Protein AF-A0A9D5LF59-F1 (afdb_monomer)

Sequence (146 aa):
MEGGTNLIIFDADSAENNGGYERRKDELKEVISRLGIEAEIFLFPDDEHDGDFETMLESVARKDLHEGFFGCFRDYEYCLGDRYIHPNRKGKLYAYITSMRLSNRQRRSIGSGNWLFENNDFWNLNSPSLEPLKSFLNKNFMQDNQ

Radius of gyration: 18.31 Å; Cα contacts (8 Å, |Δi|>4): 149; chains: 1; bounding box: 43×40×56 Å

Mean predicted aligned error: 4.73 Å

Structure (mmCIF, N/CA/C/O backbone):
data_AF-A0A9D5LF59-F1
#
_entry.id   AF-A0A9D5LF59-F1
#
loop_
_atom_site.group_PDB
_atom_site.id
_atom_site.type_symbol
_atom_site.label_atom_id
_atom_site.label_alt_id
_atom_site.label_comp_id
_atom_site.label_asym_id
_atom_site.label_entity_id
_atom_site.label_seq_id
_atom_site.pdbx_PDB_ins_code
_atom_site.Cartn_x
_atom_site.Cartn_y
_atom_site.Cartn_z
_atom_site.occupancy
_atom_site.B_iso_or_equiv
_atom_site.auth_seq_id
_atom_site.auth_comp_id
_atom_site.auth_asym_id
_atom_site.auth_atom_id
_atom_site.pdbx_PDB_model_num
ATOM 1 N N . MET A 1 1 ? -8.707 -0.566 34.867 1.00 46.00 1 MET A N 1
ATOM 2 C CA . MET A 1 1 ? -8.259 -0.705 33.471 1.00 46.00 1 MET A CA 1
ATOM 3 C C . MET A 1 1 ? -7.731 0.656 33.092 1.00 46.00 1 MET A C 1
ATOM 5 O O . MET A 1 1 ? -8.471 1.619 33.247 1.00 46.00 1 MET A O 1
ATOM 9 N N . GLU A 1 2 ? -6.443 0.760 32.780 1.00 54.88 2 GLU A N 1
ATOM 10 C CA . GLU A 1 2 ? -5.888 2.011 32.258 1.00 54.88 2 GLU A CA 1
ATOM 11 C C . GLU A 1 2 ? -6.606 2.299 30.936 1.00 54.88 2 GLU A C 1
ATOM 13 O O . GLU A 1 2 ? -6.635 1.448 30.048 1.00 54.88 2 GLU A O 1
ATOM 18 N N . GLY A 1 3 ? -7.324 3.422 30.891 1.00 65.44 3 GLY A N 1
ATOM 19 C CA . GLY A 1 3 ? -8.156 3.808 29.760 1.00 65.44 3 GLY A CA 1
ATOM 20 C C . GLY A 1 3 ? -7.281 4.213 28.583 1.00 65.44 3 GLY A C 1
ATOM 21 O O . GLY A 1 3 ? -6.487 5.141 28.700 1.00 65.44 3 GLY A O 1
ATOM 22 N N . GLY A 1 4 ? -7.429 3.510 27.467 1.00 75.69 4 GLY A N 1
ATOM 23 C CA . GLY A 1 4 ? -6.786 3.832 26.202 1.00 75.69 4 GLY A CA 1
ATOM 24 C C . GLY A 1 4 ? -7.562 3.197 25.055 1.00 75.69 4 GLY A C 1
ATOM 25 O O . GLY A 1 4 ? -8.067 2.081 25.187 1.00 75.69 4 GLY A O 1
ATOM 26 N N . THR A 1 5 ? -7.676 3.920 23.946 1.00 84.12 5 THR A N 1
ATOM 27 C CA . THR A 1 5 ? -8.319 3.432 22.723 1.00 84.12 5 THR A CA 1
ATOM 28 C C . THR A 1 5 ? -7.350 2.525 21.972 1.00 84.12 5 THR A C 1
ATOM 30 O O . THR A 1 5 ? -6.220 2.925 21.691 1.00 84.12 5 THR A O 1
ATOM 33 N N . ASN A 1 6 ? -7.766 1.304 21.625 1.00 92.00 6 ASN A N 1
ATOM 34 C CA . ASN A 1 6 ? -6.947 0.435 20.779 1.00 92.00 6 ASN A CA 1
ATOM 35 C C . ASN A 1 6 ? -7.006 0.931 19.329 1.00 92.00 6 ASN A C 1
ATOM 37 O O . ASN A 1 6 ? -8.079 1.243 18.823 1.00 92.00 6 ASN A O 1
ATOM 41 N N . LEU A 1 7 ? -5.874 0.971 18.633 1.00 95.50 7 LEU A N 1
ATOM 42 C CA . LEU A 1 7 ? -5.838 1.303 17.209 1.00 95.50 7 LEU A CA 1
ATOM 43 C C . LEU A 1 7 ? -5.492 0.049 16.418 1.00 95.50 7 LEU A C 1
ATOM 45 O O . LEU A 1 7 ? -4.474 -0.592 16.678 1.00 95.50 7 LEU A O 1
ATOM 49 N N . ILE A 1 8 ? -6.337 -0.295 15.453 1.00 96.56 8 ILE A N 1
ATOM 50 C CA . ILE A 1 8 ? -6.143 -1.437 14.565 1.00 96.56 8 ILE A CA 1
ATOM 51 C C . ILE A 1 8 ? -5.916 -0.897 13.159 1.00 96.56 8 ILE A C 1
ATOM 53 O O . ILE A 1 8 ? -6.806 -0.290 12.576 1.00 96.56 8 ILE A O 1
ATOM 57 N N . ILE A 1 9 ? -4.722 -1.133 12.619 1.00 97.75 9 ILE A N 1
ATOM 58 C CA . ILE A 1 9 ? -4.367 -0.827 11.230 1.00 97.75 9 ILE A CA 1
ATOM 59 C C . ILE A 1 9 ? -4.091 -2.162 10.548 1.00 97.75 9 ILE A C 1
ATOM 61 O O . ILE A 1 9 ? -3.215 -2.904 11.000 1.00 97.75 9 ILE A O 1
ATOM 65 N N . PHE A 1 10 ? -4.864 -2.501 9.520 1.00 97.56 10 PHE A N 1
ATOM 66 C CA . PHE A 1 10 ? -4.855 -3.851 8.957 1.00 97.56 10 PHE A CA 1
ATOM 67 C C . PHE A 1 10 ? -5.115 -3.859 7.450 1.00 97.56 10 PHE A C 1
ATOM 69 O O . PHE A 1 10 ? -5.726 -2.936 6.925 1.00 97.56 10 PHE A O 1
ATOM 76 N N . ASP A 1 11 ? -4.674 -4.900 6.749 1.00 97.44 11 ASP A N 1
ATOM 77 C CA . ASP A 1 11 ? -4.979 -5.055 5.324 1.00 97.44 11 ASP A CA 1
ATOM 78 C C . ASP A 1 11 ? -6.462 -5.398 5.133 1.00 97.44 11 ASP A C 1
ATOM 80 O O . ASP A 1 11 ? -6.988 -6.277 5.828 1.00 97.44 11 ASP A O 1
ATOM 84 N N . ALA A 1 12 ? -7.133 -4.729 4.187 1.00 97.50 12 ALA A N 1
ATOM 85 C CA . ALA A 1 12 ? -8.459 -5.140 3.729 1.00 97.50 12 ALA A CA 1
ATOM 86 C C . ALA A 1 12 ? -8.388 -6.440 2.913 1.00 97.50 12 ALA A C 1
ATOM 88 O O . ALA A 1 12 ? -9.329 -7.232 2.937 1.00 97.50 12 ALA A O 1
ATOM 89 N N . ASP A 1 13 ? -7.264 -6.673 2.227 1.00 95.50 13 ASP A N 1
ATOM 90 C CA . ASP A 1 13 ? -7.112 -7.644 1.145 1.00 95.50 13 ASP A CA 1
ATOM 91 C C . ASP A 1 13 ? -8.136 -7.382 0.020 1.00 95.50 13 ASP A C 1
ATOM 93 O O . ASP A 1 13 ? -8.670 -6.283 -0.131 1.00 95.50 13 ASP A O 1
ATOM 97 N N . SER A 1 14 ? -8.407 -8.393 -0.800 1.00 93.81 14 SER A N 1
ATOM 98 C CA . SER A 1 14 ? -9.444 -8.371 -1.828 1.00 93.81 14 SER A CA 1
ATOM 99 C C . SER A 1 14 ? -10.333 -9.606 -1.720 1.00 93.81 14 SER A C 1
ATOM 101 O O . SER A 1 14 ? -9.980 -10.604 -1.075 1.00 93.81 14 SER A O 1
ATOM 103 N N . ALA A 1 15 ? -11.474 -9.571 -2.410 1.00 92.31 15 ALA A N 1
ATOM 104 C CA . ALA A 1 15 ? -12.391 -10.708 -2.485 1.00 92.31 15 ALA A CA 1
ATOM 105 C C . ALA A 1 15 ? -11.718 -12.009 -2.977 1.00 92.31 15 ALA A C 1
ATOM 107 O O . ALA A 1 15 ? -12.082 -13.097 -2.529 1.00 92.31 15 ALA A O 1
ATOM 108 N N . GLU A 1 16 ? -10.702 -11.914 -3.845 1.00 89.75 16 GLU A N 1
ATOM 109 C CA . GLU A 1 16 ? -9.954 -13.068 -4.373 1.00 89.75 16 GLU A CA 1
ATOM 110 C C . GLU A 1 16 ? -9.225 -13.859 -3.276 1.00 89.75 16 GLU A C 1
ATOM 112 O O . GLU A 1 16 ? -9.057 -15.073 -3.392 1.00 89.75 16 GLU A O 1
ATOM 117 N N . ASN A 1 17 ? -8.860 -13.192 -2.178 1.00 86.88 17 ASN A N 1
ATOM 118 C CA . ASN A 1 17 ? -8.167 -13.785 -1.034 1.00 86.88 17 ASN A CA 1
ATOM 119 C C . ASN A 1 17 ? -9.096 -14.016 0.170 1.00 86.88 17 ASN A C 1
ATOM 121 O O . ASN A 1 17 ? -8.626 -14.148 1.298 1.00 86.88 17 ASN A O 1
ATOM 125 N N . ASN A 1 18 ? -10.414 -14.079 -0.055 1.00 89.00 18 ASN A N 1
ATOM 126 C CA . ASN A 1 18 ? -11.442 -14.122 0.995 1.00 89.00 18 ASN A CA 1
ATOM 127 C C . ASN A 1 18 ? -11.421 -12.914 1.948 1.00 89.00 18 ASN A C 1
ATOM 129 O O . ASN A 1 18 ? -11.913 -13.024 3.070 1.00 89.00 18 ASN A O 1
ATOM 133 N N . GLY A 1 19 ? -10.864 -11.782 1.519 1.00 93.06 19 GLY A N 1
ATOM 134 C CA . GLY A 1 19 ? -10.936 -10.519 2.243 1.00 93.06 19 GLY A CA 1
ATOM 135 C C . GLY A 1 19 ? -11.888 -9.540 1.567 1.00 93.06 19 GLY A C 1
ATOM 136 O O . GLY A 1 19 ? -12.993 -9.916 1.167 1.00 93.06 19 GLY A O 1
ATOM 137 N N . GLY A 1 20 ? -11.436 -8.297 1.452 1.00 96.94 20 GLY A N 1
ATOM 138 C CA . GLY A 1 20 ? -12.194 -7.141 0.994 1.00 96.94 20 GLY A CA 1
ATOM 139 C C . GLY A 1 20 ? -12.580 -6.232 2.159 1.00 96.94 20 GLY A C 1
ATOM 140 O O . GLY A 1 20 ? -12.797 -6.702 3.279 1.00 96.94 20 GLY A O 1
ATOM 141 N N . TYR A 1 21 ? -12.675 -4.932 1.888 1.00 97.62 21 TYR A N 1
ATOM 142 C CA . TYR A 1 21 ? -12.842 -3.879 2.889 1.00 97.62 21 TYR A CA 1
ATOM 143 C C . TYR A 1 21 ? -14.025 -4.144 3.823 1.00 97.62 21 TYR A C 1
ATOM 145 O O . TYR A 1 21 ? -13.839 -4.290 5.032 1.00 97.62 21 TYR A O 1
ATOM 153 N N . GLU A 1 22 ? -15.231 -4.288 3.267 1.00 97.00 22 GLU A N 1
ATOM 154 C CA . GLU A 1 22 ? -16.452 -4.484 4.062 1.00 97.00 22 GLU A CA 1
ATOM 155 C C . GLU A 1 22 ? -16.373 -5.756 4.906 1.00 97.00 22 GLU A C 1
ATOM 157 O O . GLU A 1 22 ? -16.618 -5.743 6.114 1.00 97.00 22 GLU A O 1
ATOM 162 N N . ARG A 1 23 ? -15.934 -6.856 4.286 1.00 97.00 23 ARG A N 1
ATOM 163 C CA . ARG A 1 23 ? -15.813 -8.146 4.962 1.00 97.00 23 ARG A CA 1
ATOM 164 C C . ARG A 1 23 ? -14.824 -8.077 6.121 1.00 97.00 23 ARG A C 1
ATOM 166 O O . ARG A 1 23 ? -15.147 -8.504 7.227 1.00 97.00 23 ARG A O 1
ATOM 173 N N . ARG A 1 24 ? -13.624 -7.545 5.883 1.00 97.69 24 ARG A N 1
ATOM 174 C CA . ARG A 1 24 ? -12.579 -7.456 6.905 1.00 97.69 24 ARG A CA 1
ATOM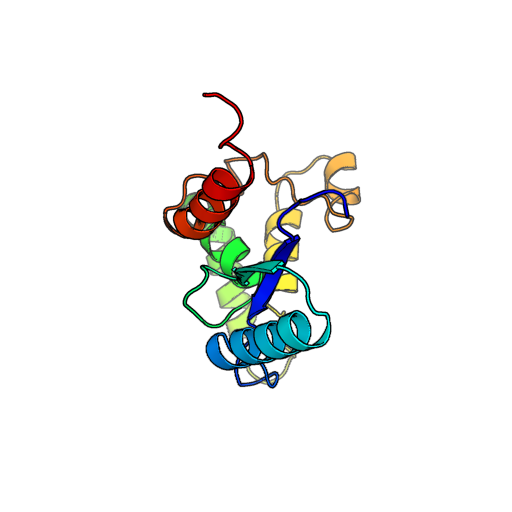 175 C C . ARG A 1 24 ? -12.986 -6.509 8.031 1.00 97.69 24 ARG A C 1
ATOM 177 O O . ARG A 1 24 ? -12.708 -6.791 9.196 1.00 97.69 24 ARG A O 1
ATOM 184 N N . LYS A 1 25 ? -13.679 -5.414 7.707 1.00 97.62 25 LYS A N 1
ATOM 185 C CA . LYS A 1 25 ? -14.213 -4.467 8.690 1.00 97.62 25 LYS A CA 1
ATOM 186 C C . LYS A 1 25 ? -15.223 -5.135 9.619 1.00 97.62 25 LYS A C 1
ATOM 188 O O . LYS A 1 25 ? -15.147 -4.934 10.831 1.00 97.62 25 LYS A O 1
ATOM 193 N N . ASP A 1 26 ? -16.127 -5.945 9.079 1.00 97.25 26 ASP A N 1
ATOM 194 C CA . ASP A 1 26 ? -17.112 -6.681 9.873 1.00 97.25 26 ASP A CA 1
ATOM 195 C C . ASP A 1 26 ? -16.464 -7.783 10.723 1.00 97.25 26 ASP A C 1
ATOM 197 O O . ASP A 1 26 ? -16.723 -7.852 11.926 1.00 97.25 26 ASP A O 1
ATOM 201 N N . GLU A 1 27 ? -15.533 -8.560 10.158 1.00 97.19 27 GLU A N 1
ATOM 202 C CA . GLU A 1 27 ? -14.754 -9.565 10.900 1.00 97.19 27 GLU A CA 1
ATOM 203 C C . GLU A 1 27 ? -14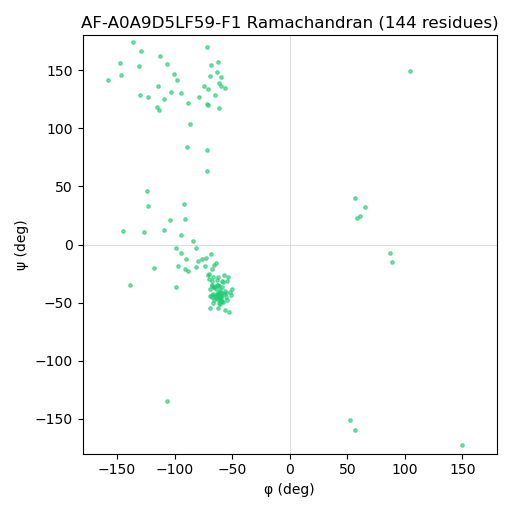.025 -8.942 12.106 1.00 97.19 27 GLU A C 1
ATOM 205 O O . GLU A 1 27 ? -14.072 -9.470 13.221 1.00 97.19 27 GLU A O 1
ATOM 210 N N . LEU A 1 28 ? -13.380 -7.785 11.921 1.00 97.44 28 LEU A N 1
ATOM 211 C CA . LEU A 1 28 ? -12.696 -7.082 13.007 1.00 97.44 28 LEU A CA 1
ATOM 212 C C . LEU A 1 28 ? -13.675 -6.553 14.060 1.00 97.44 28 LEU A C 1
ATOM 214 O O . LEU A 1 28 ? -13.411 -6.709 15.253 1.00 97.44 28 LEU A O 1
ATOM 218 N N . LYS A 1 29 ? -14.818 -5.979 13.658 1.00 97.50 29 LYS A N 1
ATOM 219 C CA . LYS A 1 29 ? -15.861 -5.522 14.597 1.00 97.50 29 LYS A CA 1
ATOM 220 C C . LYS A 1 29 ? -16.389 -6.660 15.468 1.00 97.50 29 LYS A C 1
ATOM 222 O O . LYS A 1 29 ? -16.568 -6.469 16.671 1.00 97.50 29 LYS A O 1
ATOM 227 N N . GLU A 1 30 ? -16.604 -7.843 14.896 1.00 97.94 30 GLU A N 1
ATOM 228 C CA . GLU A 1 30 ? -17.021 -9.025 15.657 1.00 97.94 30 GLU A CA 1
ATOM 229 C C . GLU A 1 30 ? -15.960 -9.446 16.681 1.00 97.94 30 GLU A C 1
ATOM 231 O O . GLU A 1 30 ? -16.284 -9.735 17.836 1.00 97.94 30 GLU A O 1
ATOM 236 N N . VAL A 1 31 ? -14.680 -9.446 16.290 1.00 97.19 31 VAL A N 1
ATOM 237 C CA . VAL A 1 31 ? -13.566 -9.768 17.195 1.00 97.19 31 VAL A CA 1
ATOM 238 C C . VAL A 1 31 ? -13.470 -8.751 18.334 1.00 97.19 31 VAL A C 1
ATOM 240 O O . VAL A 1 31 ? -13.368 -9.156 19.492 1.00 97.19 31 VAL A O 1
ATOM 243 N N . ILE A 1 32 ? -13.547 -7.455 18.025 1.00 96.06 32 ILE A N 1
ATOM 244 C CA . ILE A 1 32 ? -13.535 -6.356 19.004 1.00 96.06 32 ILE A CA 1
ATOM 245 C C . ILE A 1 32 ? -14.685 -6.523 20.002 1.00 96.06 32 ILE A C 1
ATOM 247 O O . ILE A 1 32 ? -14.460 -6.517 21.213 1.00 96.06 32 ILE A O 1
ATOM 251 N N . SER A 1 33 ? -15.902 -6.757 19.499 1.00 96.06 33 SER A N 1
ATOM 252 C CA . SER A 1 33 ? -17.093 -6.971 20.324 1.00 96.06 33 SER A CA 1
ATOM 253 C C . SER A 1 33 ? -16.939 -8.184 21.244 1.00 96.06 33 SER A C 1
ATOM 255 O O . SER A 1 33 ? -17.201 -8.090 22.443 1.00 96.06 33 SER A O 1
ATOM 257 N N . ARG A 1 34 ? -16.438 -9.308 20.718 1.00 97.56 34 ARG A N 1
ATOM 258 C CA . ARG A 1 34 ? -16.201 -10.534 21.493 1.00 97.56 34 ARG A CA 1
ATOM 259 C C . ARG A 1 34 ? -15.152 -10.351 22.590 1.00 97.56 34 ARG A C 1
ATOM 261 O O . ARG A 1 34 ? -15.263 -10.981 23.638 1.00 97.56 34 ARG A O 1
ATOM 268 N N . LEU A 1 35 ? -14.127 -9.537 22.343 1.00 94.62 35 LEU A N 1
ATOM 269 C CA . LEU A 1 35 ? -13.080 -9.237 23.322 1.00 94.62 35 LEU A CA 1
ATOM 270 C C . LEU A 1 35 ? -13.508 -8.180 24.350 1.00 94.62 35 LEU A C 1
ATOM 272 O O . LEU A 1 35 ? -12.841 -8.043 25.372 1.00 94.62 35 LEU A O 1
ATOM 276 N N . GLY A 1 36 ? -14.607 -7.457 24.106 1.00 93.31 36 GLY A N 1
ATOM 277 C CA . GLY A 1 36 ? -15.089 -6.399 24.994 1.00 93.31 36 GLY A CA 1
ATOM 278 C C . GLY A 1 36 ? -14.124 -5.216 25.089 1.00 93.31 36 GLY A C 1
ATOM 279 O O . GLY A 1 36 ? -14.005 -4.617 26.156 1.00 93.31 36 GLY A O 1
ATOM 280 N N . ILE A 1 37 ? -13.406 -4.918 24.001 1.00 91.44 37 ILE A N 1
ATOM 281 C CA . ILE A 1 37 ? -12.456 -3.801 23.920 1.00 91.44 37 ILE A CA 1
ATOM 282 C C . ILE A 1 37 ? -13.028 -2.666 23.070 1.00 91.44 37 ILE A C 1
ATOM 284 O O . ILE A 1 37 ? -13.844 -2.895 22.180 1.00 91.44 37 ILE A O 1
ATOM 288 N N . GLU A 1 38 ? -12.562 -1.445 23.310 1.00 91.62 38 GLU A N 1
ATOM 289 C CA . GLU A 1 38 ? -12.812 -0.303 22.429 1.00 91.62 38 GLU A CA 1
ATOM 290 C C . GLU A 1 38 ? -11.648 -0.156 21.449 1.00 91.62 38 GLU A C 1
ATOM 292 O O . GLU A 1 38 ? -10.482 -0.178 21.862 1.00 91.62 38 GLU A O 1
ATOM 297 N N . ALA A 1 39 ? -11.954 -0.026 20.157 1.00 94.44 39 ALA A N 1
ATOM 298 C CA . ALA A 1 39 ? -10.942 0.141 19.125 1.00 94.44 39 ALA A CA 1
ATOM 299 C C . ALA A 1 39 ? -11.416 1.024 17.963 1.00 94.44 39 ALA A C 1
ATOM 301 O O . ALA A 1 39 ? -12.577 0.952 17.558 1.00 94.44 39 ALA A O 1
ATOM 302 N N . GLU A 1 40 ? -10.494 1.795 17.387 1.00 95.81 40 GLU A N 1
ATOM 303 C CA . GLU A 1 40 ? -10.653 2.402 16.064 1.00 95.81 40 GLU A CA 1
ATOM 304 C C . GLU A 1 40 ? -9.936 1.552 15.011 1.00 95.81 40 GLU A C 1
ATOM 306 O O . GLU A 1 40 ? -8.851 1.022 15.263 1.00 95.81 40 GLU A O 1
ATOM 311 N N . ILE A 1 41 ? -10.544 1.419 13.832 1.00 97.38 41 ILE A N 1
ATOM 312 C CA . ILE A 1 41 ? -10.033 0.600 12.729 1.00 97.38 41 ILE A CA 1
ATOM 313 C C . ILE A 1 41 ? -9.669 1.521 11.568 1.00 97.38 41 ILE A C 1
ATOM 315 O O . ILE A 1 41 ? -10.456 2.398 11.224 1.00 97.38 41 ILE A O 1
ATOM 319 N N . PHE A 1 42 ? -8.515 1.269 10.962 1.00 98.44 42 PHE A N 1
ATOM 320 C CA . PHE A 1 42 ? -8.143 1.737 9.636 1.00 98.44 42 PHE A CA 1
ATOM 321 C C . PHE A 1 42 ? -7.798 0.522 8.781 1.00 98.44 42 PHE A C 1
ATOM 323 O O . PHE A 1 42 ? -6.951 -0.290 9.173 1.00 98.44 42 PHE A O 1
ATOM 330 N N . LEU A 1 43 ? -8.420 0.399 7.614 1.00 98.50 43 LEU A N 1
ATOM 331 C CA . LEU A 1 43 ? -8.054 -0.635 6.653 1.00 98.50 43 LEU A CA 1
ATOM 332 C C . LEU A 1 43 ? -7.228 -0.067 5.504 1.00 98.50 43 LEU A C 1
ATOM 334 O O . LEU A 1 43 ? -7.596 0.931 4.896 1.00 98.50 43 LEU A O 1
ATOM 338 N N . PHE A 1 44 ? -6.110 -0.711 5.176 1.00 98.38 44 PHE A N 1
ATOM 339 C CA . PHE A 1 44 ? -5.394 -0.379 3.950 1.00 98.38 44 PHE A CA 1
ATOM 340 C C . PHE A 1 44 ? -6.261 -0.670 2.716 1.00 98.38 44 PHE A C 1
ATOM 342 O O . PHE A 1 44 ? -7.036 -1.625 2.743 1.00 98.38 44 PHE A O 1
ATOM 349 N N . PRO A 1 45 ? -6.098 0.111 1.633 1.00 97.88 45 PRO A N 1
ATOM 350 C CA . PRO A 1 45 ? -5.061 1.127 1.446 1.00 97.88 45 PRO A CA 1
ATOM 351 C C . PRO A 1 45 ? -5.431 2.523 1.972 1.00 97.88 45 PRO A C 1
ATOM 353 O O . PRO A 1 45 ? -4.530 3.308 2.262 1.00 97.88 45 PRO A O 1
ATOM 356 N N . ASP A 1 46 ? -6.719 2.833 2.100 1.00 97.69 46 ASP A N 1
ATOM 357 C CA . ASP A 1 46 ? -7.233 4.196 2.290 1.00 97.69 46 ASP A CA 1
ATOM 358 C C . ASP A 1 46 ? -8.475 4.289 3.197 1.00 97.69 46 ASP A C 1
ATOM 360 O O . ASP A 1 46 ? -9.087 5.349 3.291 1.00 97.69 46 ASP A O 1
ATOM 364 N N . ASP A 1 47 ? -8.812 3.205 3.893 1.00 97.94 47 ASP A N 1
ATOM 365 C CA . ASP A 1 47 ? -10.003 3.025 4.730 1.00 97.94 47 ASP A CA 1
ATOM 366 C C . ASP A 1 47 ? -11.345 3.139 3.994 1.00 97.94 47 ASP A C 1
ATOM 368 O O . ASP A 1 47 ? -12.379 3.399 4.614 1.00 97.94 47 ASP A O 1
ATOM 372 N N . GLU A 1 48 ? -11.354 2.885 2.687 1.00 97.00 48 GLU A N 1
ATOM 373 C CA . GLU A 1 48 ? -12.576 2.870 1.877 1.00 97.00 48 GLU A CA 1
ATOM 374 C C . GLU A 1 48 ? -12.603 1.718 0.863 1.00 97.00 48 GLU A C 1
ATOM 376 O O . GLU A 1 48 ? -13.662 1.142 0.608 1.00 97.00 48 GLU A O 1
ATOM 381 N N . HIS A 1 49 ? -11.450 1.347 0.305 1.00 97.31 49 HIS A N 1
ATOM 382 C CA . HIS A 1 49 ? -11.359 0.377 -0.782 1.00 97.31 49 HIS A CA 1
ATOM 383 C C . HIS A 1 49 ? -10.673 -0.931 -0.376 1.00 97.31 49 HIS A C 1
ATOM 385 O O . HIS A 1 49 ? -9.942 -1.015 0.610 1.00 97.31 49 HIS A O 1
ATOM 391 N N . ASP A 1 50 ? -10.883 -1.966 -1.194 1.00 97.62 50 ASP A N 1
ATOM 392 C CA . ASP A 1 50 ? -10.085 -3.191 -1.154 1.00 97.62 50 ASP A CA 1
ATOM 393 C C . ASP A 1 50 ? -8.603 -2.881 -1.415 1.00 97.62 50 ASP A C 1
ATOM 395 O O . ASP A 1 50 ? -8.248 -2.046 -2.256 1.00 97.62 50 ASP A O 1
ATOM 399 N N . GLY A 1 51 ? -7.726 -3.620 -0.744 1.00 96.50 51 GLY A N 1
ATOM 400 C CA . GLY A 1 51 ? -6.289 -3.526 -0.928 1.00 96.50 51 GLY A CA 1
ATOM 401 C C . GLY A 1 51 ? -5.497 -3.838 0.332 1.00 96.50 51 GLY A C 1
ATOM 402 O O . GLY A 1 51 ? -5.997 -4.306 1.351 1.00 96.50 51 GLY A O 1
ATOM 403 N N . ASP A 1 52 ? -4.203 -3.612 0.215 1.00 96.69 52 ASP A N 1
ATOM 404 C CA . ASP A 1 52 ? -3.201 -3.948 1.215 1.00 96.69 52 ASP A CA 1
ATOM 405 C C . ASP A 1 52 ? -2.218 -2.786 1.381 1.00 96.69 52 ASP A C 1
ATOM 407 O O . ASP A 1 52 ? -2.253 -1.783 0.650 1.00 96.69 52 ASP A O 1
ATOM 411 N N . PHE A 1 53 ? -1.319 -2.918 2.349 1.00 95.81 53 PHE A N 1
ATOM 412 C CA . PHE A 1 53 ? -0.232 -1.976 2.549 1.00 95.81 53 PHE A CA 1
ATOM 413 C C . PHE A 1 53 ? 0.557 -1.723 1.256 1.00 95.81 53 PHE A C 1
ATOM 415 O O . PHE A 1 53 ? 0.863 -0.573 0.935 1.00 95.81 53 PHE A O 1
ATOM 422 N N . GLU A 1 54 ? 0.865 -2.763 0.476 1.00 96.19 54 GLU A N 1
ATOM 423 C CA . GLU A 1 54 ? 1.563 -2.616 -0.799 1.00 96.19 54 GLU A CA 1
ATOM 424 C C . GLU A 1 54 ? 0.768 -1.800 -1.835 1.00 96.19 54 GLU A C 1
ATOM 426 O O . GLU A 1 54 ? 1.375 -1.103 -2.648 1.00 96.19 54 GLU A O 1
ATOM 431 N N . THR A 1 55 ? -0.565 -1.838 -1.814 1.00 97.06 55 THR A N 1
ATOM 432 C CA . THR A 1 55 ? -1.445 -1.042 -2.686 1.00 97.06 55 THR A CA 1
ATOM 433 C C . THR A 1 55 ? -1.303 0.444 -2.372 1.00 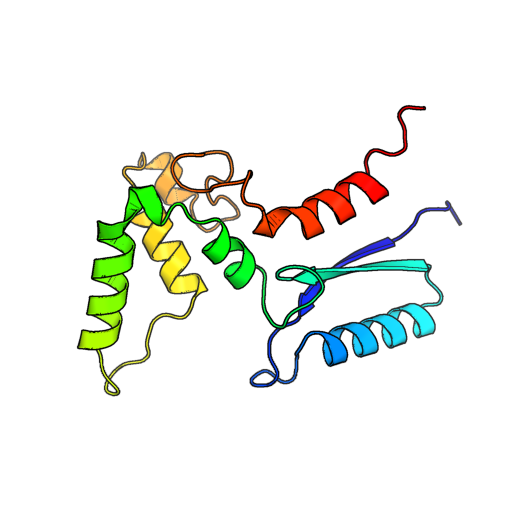97.06 55 THR A C 1
ATOM 435 O O . THR A 1 55 ? -1.058 1.243 -3.279 1.00 97.06 55 THR A O 1
ATOM 438 N N . MET A 1 56 ? -1.349 0.809 -1.086 1.00 97.56 56 MET A N 1
ATOM 439 C CA . MET A 1 56 ? -1.059 2.175 -0.634 1.00 97.56 56 MET A CA 1
ATOM 440 C C . MET A 1 56 ? 0.391 2.565 -0.956 1.00 97.56 56 MET A C 1
ATOM 442 O O . MET A 1 56 ? 0.669 3.658 -1.446 1.00 97.56 56 MET A O 1
ATOM 446 N N . LEU A 1 57 ? 1.345 1.665 -0.718 1.00 96.44 57 LEU A N 1
ATOM 447 C CA . LEU A 1 57 ? 2.756 1.950 -0.943 1.00 96.44 57 LEU A CA 1
ATOM 448 C C . LEU A 1 57 ? 3.060 2.200 -2.431 1.00 96.44 57 LEU A C 1
ATOM 450 O O . LEU A 1 57 ? 3.834 3.092 -2.781 1.00 96.44 57 LEU A O 1
ATOM 454 N N . GLU A 1 58 ? 2.421 1.456 -3.333 1.00 97.12 58 GLU A N 1
ATOM 455 C CA . GLU A 1 58 ? 2.526 1.681 -4.773 1.00 97.12 58 GLU A CA 1
ATOM 456 C C . GLU A 1 58 ? 1.885 3.006 -5.217 1.00 97.12 58 GLU A C 1
ATOM 458 O O . GLU A 1 58 ? 2.374 3.617 -6.176 1.00 97.12 58 GLU A O 1
ATOM 463 N N . SER A 1 59 ? 0.830 3.479 -4.543 1.00 96.81 59 SER A N 1
ATOM 464 C CA . SER A 1 59 ? 0.183 4.759 -4.869 1.00 96.81 59 SER A CA 1
ATOM 465 C C . SER A 1 59 ? 1.060 5.965 -4.525 1.00 96.81 59 SER A C 1
ATOM 467 O O . SER A 1 59 ? 0.940 7.013 -5.158 1.00 96.81 59 SER A O 1
ATOM 469 N N . VAL A 1 60 ? 1.972 5.810 -3.563 1.00 97.38 60 VAL A N 1
ATOM 470 C CA . VAL A 1 60 ? 2.908 6.861 -3.141 1.00 97.38 60 VAL A CA 1
ATOM 471 C C . VAL A 1 60 ? 4.287 6.722 -3.772 1.00 97.38 60 VAL A C 1
ATOM 473 O O . VAL A 1 60 ? 5.142 7.576 -3.559 1.00 97.38 60 VAL A O 1
ATOM 476 N N . ALA A 1 61 ? 4.550 5.680 -4.560 1.00 97.62 61 ALA A N 1
ATOM 477 C CA . ALA A 1 61 ? 5.802 5.586 -5.298 1.00 97.62 61 ALA A CA 1
ATOM 478 C C . ALA A 1 61 ? 5.939 6.758 -6.290 1.00 97.62 61 ALA A C 1
ATOM 480 O O . ALA A 1 61 ? 4.982 7.113 -6.979 1.00 97.62 61 ALA A O 1
ATOM 481 N N . ARG A 1 62 ? 7.143 7.334 -6.407 1.00 97.62 62 ARG A N 1
ATOM 482 C CA . ARG A 1 62 ? 7.468 8.425 -7.350 1.00 97.62 62 ARG A CA 1
ATOM 483 C C . ARG A 1 62 ? 7.538 7.950 -8.803 1.00 97.62 62 ARG A C 1
ATOM 485 O O . ARG A 1 62 ? 8.588 7.979 -9.444 1.00 97.62 62 ARG A O 1
ATOM 492 N N . LYS A 1 63 ? 6.407 7.469 -9.327 1.00 96.94 63 LYS A N 1
ATOM 493 C CA . LYS A 1 63 ? 6.255 7.024 -10.722 1.00 96.94 63 LYS A CA 1
ATOM 494 C C . LYS A 1 63 ? 6.575 8.150 -11.708 1.00 96.94 63 LYS A C 1
ATOM 496 O O . LYS A 1 63 ? 7.127 7.866 -12.761 1.00 96.94 63 LYS A O 1
ATOM 501 N N . ASP A 1 64 ? 6.306 9.396 -11.318 1.00 96.25 64 ASP A N 1
ATOM 502 C CA . ASP A 1 64 ? 6.629 10.626 -12.047 1.00 96.25 64 ASP A CA 1
ATOM 503 C C . ASP A 1 64 ? 8.138 10.838 -12.252 1.00 96.25 64 ASP A C 1
ATOM 505 O O . ASP A 1 64 ? 8.552 11.341 -13.291 1.00 96.25 64 ASP A O 1
ATOM 509 N N . LEU A 1 65 ? 8.980 10.433 -11.293 1.00 97.56 65 LEU A N 1
ATOM 510 C CA . LEU A 1 65 ? 10.441 10.520 -11.434 1.00 97.56 65 LEU A CA 1
ATOM 511 C C . LEU A 1 65 ? 11.062 9.261 -12.040 1.00 97.56 65 LEU A C 1
ATOM 513 O O . LEU A 1 65 ? 12.182 9.296 -12.550 1.00 97.56 65 LEU A O 1
ATOM 517 N N . HIS A 1 66 ? 10.354 8.136 -11.962 1.00 97.38 66 HIS A N 1
ATOM 518 C CA . HIS A 1 66 ? 10.893 6.814 -12.269 1.00 97.38 66 HIS A CA 1
ATOM 519 C C . HIS A 1 66 ? 10.116 6.087 -13.361 1.00 97.38 66 HIS A C 1
ATOM 521 O O . HIS A 1 66 ? 10.046 4.855 -13.362 1.00 97.38 66 HIS A O 1
ATOM 527 N N . GLU A 1 67 ? 9.572 6.835 -14.320 1.00 97.00 67 GLU A N 1
ATOM 528 C CA . GLU A 1 67 ? 8.837 6.295 -15.467 1.00 97.00 67 GLU A CA 1
ATOM 529 C C . GLU A 1 67 ? 9.622 5.191 -16.184 1.00 97.00 67 GLU A C 1
ATOM 531 O O . GLU A 1 67 ? 9.050 4.170 -16.556 1.00 97.00 67 GLU A O 1
ATOM 536 N N . GLY A 1 68 ? 10.947 5.340 -16.299 1.00 96.88 68 GLY A N 1
ATOM 537 C CA . GLY A 1 68 ? 11.818 4.325 -16.892 1.00 96.88 68 GLY A CA 1
ATOM 538 C C . GLY A 1 68 ? 11.798 2.986 -16.148 1.00 96.88 68 GLY A C 1
ATOM 539 O O . GLY A 1 68 ? 11.778 1.940 -16.786 1.00 96.88 68 GLY A O 1
ATOM 540 N N . PHE A 1 69 ? 11.751 2.986 -14.811 1.00 97.69 69 PHE A N 1
ATOM 541 C CA . PHE A 1 69 ? 11.619 1.741 -14.051 1.00 97.69 69 PHE A CA 1
ATOM 542 C C . PHE A 1 69 ? 10.231 1.127 -14.255 1.00 97.69 69 PHE A C 1
ATOM 544 O O . PHE A 1 69 ? 10.123 -0.031 -14.650 1.00 97.69 69 PHE A O 1
ATOM 551 N N . PHE A 1 70 ? 9.168 1.898 -14.003 1.00 97.56 70 PHE A N 1
ATOM 552 C CA . PHE A 1 70 ? 7.801 1.370 -14.032 1.00 97.56 70 PHE A CA 1
ATOM 553 C C . PHE A 1 70 ? 7.362 0.958 -15.439 1.00 97.56 70 PHE A C 1
ATOM 555 O O . PHE A 1 70 ? 6.662 -0.042 -15.589 1.00 97.56 70 PHE A O 1
ATOM 562 N N . GLY A 1 71 ? 7.802 1.693 -16.462 1.00 97.69 71 GLY A N 1
ATOM 563 C CA . GLY A 1 71 ? 7.610 1.345 -17.864 1.00 97.69 71 GLY A CA 1
ATOM 564 C C . GLY A 1 71 ? 8.294 0.027 -18.212 1.00 97.69 71 GLY A C 1
ATOM 565 O O . GLY A 1 71 ? 7.618 -0.906 -18.632 1.00 97.69 71 GLY A O 1
ATOM 566 N N . CYS A 1 72 ? 9.597 -0.093 -17.938 1.00 97.38 72 CYS A N 1
ATOM 567 C CA . CYS A 1 72 ? 10.339 -1.328 -18.200 1.00 97.38 72 CYS A CA 1
ATOM 568 C C . CYS A 1 72 ? 9.808 -2.527 -17.404 1.00 97.38 72 CYS A C 1
ATOM 570 O O . CYS A 1 72 ? 9.819 -3.640 -17.916 1.00 97.38 72 CYS A O 1
ATOM 572 N N . PHE A 1 73 ? 9.342 -2.330 -16.166 1.00 97.25 73 PHE A N 1
ATOM 573 C CA . PHE A 1 73 ? 8.778 -3.415 -15.361 1.00 97.25 73 PHE A CA 1
ATOM 574 C C . PHE A 1 73 ? 7.454 -3.924 -15.942 1.00 97.25 73 PHE A C 1
ATOM 576 O O . PHE A 1 73 ? 7.264 -5.130 -16.057 1.00 97.25 73 PHE A O 1
ATOM 583 N N . ARG A 1 74 ? 6.571 -3.014 -16.372 1.00 96.25 74 ARG A N 1
ATOM 584 C CA . ARG A 1 74 ? 5.329 -3.376 -17.071 1.00 96.25 74 ARG A CA 1
ATOM 585 C C . ARG A 1 74 ? 5.627 -4.098 -18.386 1.00 96.25 74 ARG A C 1
ATOM 587 O O . ARG A 1 74 ? 4.969 -5.080 -18.712 1.00 96.25 74 ARG A O 1
ATOM 594 N N . ASP A 1 75 ? 6.618 -3.628 -19.139 1.00 97.56 75 ASP A N 1
ATOM 595 C CA . ASP A 1 75 ? 7.014 -4.270 -20.393 1.00 97.56 75 ASP A CA 1
ATOM 596 C C . ASP A 1 75 ? 7.640 -5.654 -20.130 1.00 97.56 75 ASP A C 1
ATOM 598 O O . ASP A 1 75 ? 7.403 -6.590 -20.890 1.00 97.56 75 ASP A O 1
ATOM 602 N N . TYR A 1 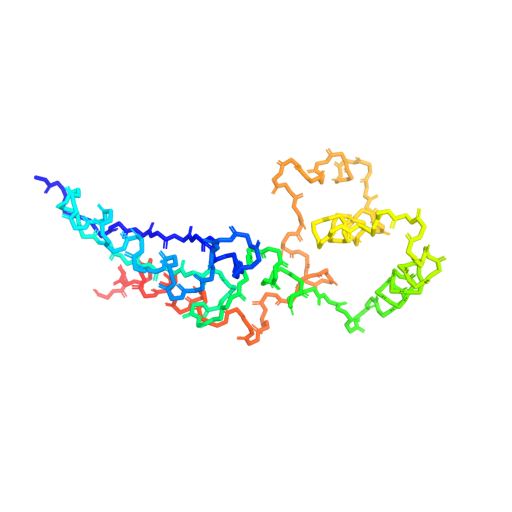76 ? 8.381 -5.817 -19.027 1.00 95.75 76 TYR A N 1
ATOM 603 C CA . TYR A 1 76 ? 8.866 -7.112 -18.542 1.00 95.75 76 TYR A CA 1
ATOM 604 C C . TYR A 1 76 ? 7.715 -8.071 -18.218 1.00 95.75 76 TYR A C 1
ATOM 606 O O . TYR A 1 76 ? 7.714 -9.179 -18.749 1.00 95.75 76 TYR A O 1
ATOM 614 N N . GLU A 1 77 ? 6.721 -7.647 -17.428 1.00 95.56 77 GLU A N 1
ATOM 615 C CA . GLU A 1 77 ? 5.503 -8.429 -17.158 1.00 95.56 77 GLU A CA 1
ATOM 616 C C . GLU A 1 77 ? 4.817 -8.822 -18.475 1.00 95.56 77 GLU A C 1
ATOM 618 O O . GLU A 1 77 ? 4.565 -9.999 -18.725 1.00 95.56 77 GLU A O 1
ATOM 623 N N . TYR A 1 78 ? 4.634 -7.875 -19.398 1.00 96.06 78 TYR A N 1
ATOM 624 C CA . TYR A 1 78 ? 4.079 -8.162 -20.722 1.00 96.06 78 TYR A CA 1
ATOM 625 C C . TYR A 1 78 ? 4.890 -9.217 -21.497 1.00 96.06 78 TYR A C 1
ATOM 627 O O . TYR A 1 78 ? 4.316 -10.127 -22.095 1.00 96.06 78 TYR A O 1
ATOM 635 N N . CYS A 1 79 ? 6.224 -9.140 -21.461 1.00 96.62 79 CYS A N 1
ATOM 636 C CA . CYS A 1 79 ? 7.107 -10.094 -22.137 1.00 96.62 79 CYS A CA 1
ATOM 637 C C . CYS A 1 79 ? 7.047 -11.507 -21.542 1.00 96.62 79 CYS A C 1
ATOM 639 O O . CYS A 1 79 ? 7.303 -12.474 -22.263 1.00 96.62 79 CYS A O 1
ATOM 641 N N . LEU A 1 80 ? 6.727 -11.650 -20.252 1.00 95.81 80 LEU A N 1
ATOM 642 C CA . LEU A 1 80 ? 6.547 -12.963 -19.632 1.00 95.81 80 LEU A CA 1
ATOM 643 C C . LEU A 1 80 ? 5.330 -13.701 -20.215 1.00 95.81 80 LEU A C 1
ATOM 645 O O . LEU A 1 80 ? 5.380 -14.923 -20.398 1.00 95.81 80 LEU A O 1
ATOM 649 N N . GLY A 1 81 ? 4.254 -12.971 -20.530 1.00 94.44 81 GLY A N 1
ATOM 650 C CA . GLY A 1 81 ? 2.974 -13.557 -20.932 1.00 94.44 81 GLY A CA 1
ATOM 651 C C . GLY A 1 81 ? 2.477 -14.599 -19.920 1.00 94.44 81 GLY A C 1
ATOM 652 O O . GLY A 1 81 ? 2.826 -14.556 -18.744 1.00 94.44 81 GLY A O 1
ATOM 653 N N . ASP A 1 82 ? 1.715 -15.591 -20.374 1.00 94.88 82 ASP A N 1
ATOM 654 C CA . ASP A 1 82 ? 1.124 -16.604 -19.477 1.00 94.88 82 ASP A CA 1
ATOM 655 C C . ASP A 1 82 ? 2.073 -17.768 -19.141 1.00 94.88 82 ASP A C 1
ATOM 657 O O . ASP A 1 82 ? 1.692 -18.738 -18.486 1.00 94.88 82 ASP A O 1
ATOM 661 N N . ARG A 1 83 ? 3.324 -17.719 -19.621 1.00 95.38 83 ARG A N 1
ATOM 662 C CA . ARG A 1 83 ? 4.297 -18.811 -19.436 1.00 95.38 83 ARG A CA 1
ATOM 663 C C . ARG A 1 83 ? 4.980 -18.790 -18.077 1.00 95.38 83 ARG A C 1
ATOM 665 O O . ARG A 1 83 ? 5.561 -19.801 -17.683 1.00 95.38 83 ARG A O 1
ATOM 672 N N . TYR A 1 84 ? 4.958 -17.651 -17.394 1.00 95.50 84 TYR A N 1
ATOM 673 C CA . TYR A 1 84 ? 5.662 -17.455 -16.137 1.00 95.50 84 TYR A CA 1
ATOM 674 C C . TYR A 1 84 ? 4.736 -16.848 -15.095 1.00 95.50 84 TYR A C 1
ATOM 676 O O . TYR A 1 84 ? 3.783 -16.139 -15.408 1.00 95.50 84 TYR A O 1
ATOM 684 N N . ILE A 1 85 ? 5.053 -17.119 -13.834 1.00 92.31 85 ILE A N 1
ATOM 685 C CA . ILE A 1 85 ? 4.416 -16.438 -12.714 1.00 92.31 85 ILE A CA 1
ATOM 686 C C . ILE A 1 85 ? 4.951 -15.008 -12.697 1.00 92.31 85 ILE A C 1
ATOM 688 O O . ILE A 1 85 ? 6.160 -14.792 -12.590 1.00 92.31 85 ILE A O 1
ATOM 692 N N . HIS A 1 86 ? 4.045 -14.044 -12.812 1.00 93.38 86 HIS A N 1
ATOM 693 C CA . HIS A 1 86 ? 4.383 -12.629 -12.737 1.00 93.38 86 HIS A CA 1
ATOM 694 C C . HIS A 1 86 ? 4.791 -12.267 -11.306 1.00 93.38 86 HIS A C 1
ATOM 696 O O . HIS A 1 86 ? 4.236 -12.825 -10.351 1.00 93.38 86 HIS A O 1
ATOM 702 N N . PRO A 1 87 ? 5.747 -11.342 -11.115 1.00 92.75 87 PRO A N 1
ATOM 703 C CA . PRO A 1 87 ? 6.015 -10.802 -9.793 1.00 92.75 87 PRO A CA 1
ATOM 704 C C . PRO A 1 87 ? 4.739 -10.208 -9.192 1.00 92.75 87 PRO A C 1
ATOM 706 O O . PRO A 1 87 ? 4.030 -9.447 -9.841 1.00 92.75 87 PRO A O 1
ATOM 709 N N . ASN A 1 88 ? 4.462 -10.513 -7.927 1.00 93.06 88 ASN A N 1
ATOM 710 C CA . ASN A 1 88 ? 3.395 -9.820 -7.213 1.00 93.06 88 ASN A CA 1
ATOM 711 C C . ASN A 1 88 ? 3.804 -8.367 -6.892 1.00 93.06 88 ASN A C 1
ATOM 713 O O . ASN A 1 88 ? 4.972 -7.980 -7.019 1.00 93.06 88 ASN A O 1
ATOM 717 N N . ARG A 1 89 ? 2.846 -7.560 -6.418 1.00 94.62 89 ARG A N 1
ATOM 718 C CA . ARG A 1 89 ? 3.064 -6.142 -6.076 1.00 94.62 89 ARG A CA 1
ATOM 719 C C . ARG A 1 89 ? 4.250 -5.933 -5.131 1.00 94.62 89 ARG A C 1
ATOM 721 O O . ARG A 1 89 ? 5.073 -5.046 -5.352 1.00 94.62 89 ARG A O 1
ATOM 728 N N . LYS A 1 90 ? 4.403 -6.807 -4.134 1.00 93.31 90 LYS A N 1
ATOM 729 C CA . LYS A 1 90 ? 5.548 -6.807 -3.215 1.00 93.31 90 LYS A CA 1
ATOM 730 C C . LYS A 1 90 ? 6.880 -7.002 -3.939 1.00 93.31 90 LYS A C 1
ATOM 732 O O . LYS A 1 90 ? 7.831 -6.265 -3.684 1.00 93.31 90 LYS A O 1
ATOM 737 N N . GLY A 1 91 ? 6.949 -7.955 -4.868 1.00 94.56 91 GLY A N 1
ATOM 738 C CA . GLY A 1 91 ? 8.117 -8.182 -5.719 1.00 94.56 91 GLY A CA 1
ATOM 739 C C . GLY A 1 91 ? 8.450 -6.969 -6.590 1.00 94.56 91 GLY A C 1
ATOM 740 O O . GLY A 1 91 ? 9.612 -6.569 -6.659 1.00 94.56 91 GLY A O 1
ATOM 741 N N . LYS A 1 92 ? 7.436 -6.329 -7.179 1.00 96.38 92 LYS A N 1
ATOM 742 C CA . LYS A 1 92 ? 7.591 -5.091 -7.957 1.00 96.38 92 LYS A CA 1
ATOM 743 C C . LYS A 1 92 ? 8.142 -3.936 -7.120 1.00 96.38 92 LYS A C 1
ATOM 745 O O . LYS A 1 92 ? 9.106 -3.296 -7.532 1.00 96.38 92 LYS A O 1
ATOM 750 N N . LEU A 1 93 ? 7.586 -3.689 -5.933 1.00 95.81 93 LEU A N 1
ATOM 751 C CA . LEU A 1 93 ? 8.059 -2.637 -5.023 1.00 95.81 93 LEU A CA 1
ATOM 752 C C . LEU A 1 93 ? 9.471 -2.923 -4.494 1.00 95.81 93 LEU A C 1
ATOM 754 O O . LEU A 1 93 ? 10.292 -2.012 -4.375 1.00 95.81 93 LEU A O 1
ATOM 758 N N . TYR A 1 94 ? 9.793 -4.190 -4.229 1.00 95.06 94 TYR A N 1
ATOM 759 C CA . TYR A 1 94 ? 11.150 -4.586 -3.864 1.00 95.06 94 TYR A CA 1
ATOM 760 C C . TYR A 1 94 ? 12.138 -4.338 -5.012 1.00 95.06 94 TYR A C 1
ATOM 762 O O . TYR A 1 94 ? 13.198 -3.745 -4.800 1.00 95.06 94 TYR A O 1
ATOM 770 N N . ALA A 1 95 ? 11.784 -4.729 -6.241 1.00 95.81 95 ALA A N 1
ATOM 771 C CA . ALA A 1 95 ? 12.583 -4.459 -7.434 1.00 95.81 95 ALA A CA 1
ATOM 772 C C . ALA A 1 95 ? 12.765 -2.951 -7.666 1.00 95.81 95 ALA A C 1
ATOM 774 O O . ALA A 1 95 ? 13.873 -2.513 -7.966 1.00 95.81 95 ALA A O 1
ATOM 775 N N . TYR A 1 96 ? 11.716 -2.154 -7.452 1.00 96.62 96 TYR A N 1
ATOM 776 C CA . TYR A 1 96 ? 11.749 -0.693 -7.551 1.00 96.62 96 TYR A CA 1
ATOM 777 C C . TYR A 1 96 ? 12.816 -0.095 -6.636 1.00 96.62 96 TYR A C 1
ATOM 779 O O . TYR A 1 96 ? 13.744 0.563 -7.106 1.00 96.62 96 TYR A O 1
ATOM 787 N N . ILE A 1 97 ? 12.752 -0.393 -5.339 1.00 95.69 97 ILE A N 1
ATOM 788 C CA . ILE A 1 97 ? 13.680 0.187 -4.363 1.00 95.69 97 ILE A CA 1
ATOM 789 C C . ILE A 1 97 ? 15.100 -0.343 -4.531 1.00 95.69 97 ILE A C 1
ATOM 791 O O . ILE A 1 97 ? 16.064 0.415 -4.421 1.00 95.69 97 ILE A O 1
ATO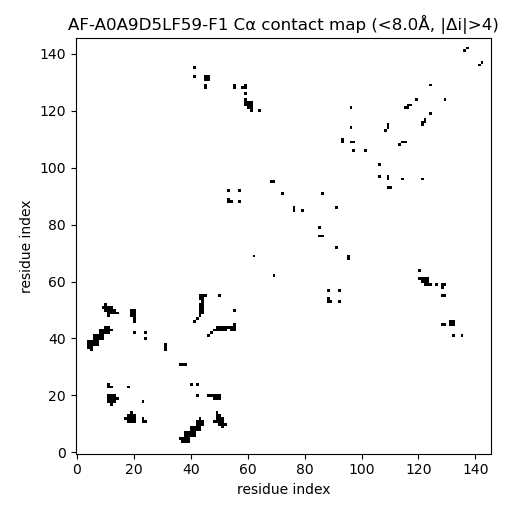M 795 N N . THR A 1 98 ? 15.263 -1.627 -4.846 1.00 94.00 98 THR A N 1
ATOM 796 C CA . THR A 1 98 ? 16.600 -2.211 -5.038 1.00 94.00 98 THR A CA 1
ATOM 797 C C . THR A 1 98 ? 17.275 -1.794 -6.347 1.00 94.00 98 THR A C 1
ATOM 799 O O . THR A 1 98 ? 18.506 -1.859 -6.423 1.00 94.00 98 THR A O 1
ATOM 802 N N . SER A 1 99 ? 16.511 -1.302 -7.329 1.00 94.44 99 SER A N 1
ATOM 803 C CA . SER A 1 99 ? 17.032 -0.731 -8.582 1.00 94.44 99 SER A CA 1
ATOM 804 C C . SER A 1 99 ? 17.601 0.680 -8.417 1.00 94.44 99 SER A C 1
ATOM 806 O O . SER A 1 99 ? 18.303 1.175 -9.301 1.00 94.44 99 SER A O 1
ATOM 808 N N . MET A 1 100 ? 17.345 1.332 -7.279 1.00 93.69 100 MET A N 1
ATOM 809 C CA . MET A 1 100 ? 17.887 2.655 -6.990 1.00 93.69 100 MET A CA 1
ATOM 810 C C . MET A 1 100 ? 19.404 2.617 -6.783 1.00 93.69 100 MET A C 1
ATOM 812 O O . MET A 1 100 ? 19.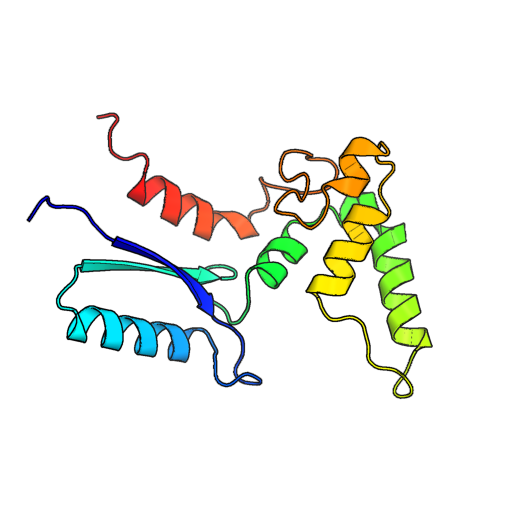997 1.613 -6.370 1.00 93.69 100 MET A O 1
ATOM 816 N N . ARG A 1 101 ? 20.066 3.755 -7.028 1.00 91.94 101 ARG A N 1
ATOM 817 C CA . ARG A 1 101 ? 21.500 3.925 -6.749 1.00 91.94 101 ARG A CA 1
ATOM 818 C C . ARG A 1 101 ? 21.748 4.003 -5.241 1.00 91.94 101 ARG A C 1
ATOM 820 O O . ARG A 1 101 ? 21.898 5.075 -4.671 1.00 91.94 101 ARG A O 1
ATOM 827 N N . LEU A 1 102 ? 21.793 2.838 -4.603 1.00 93.12 102 LEU A N 1
ATOM 828 C CA . LEU A 1 102 ? 22.003 2.685 -3.166 1.00 93.12 102 LEU A CA 1
ATOM 829 C C . LEU A 1 102 ? 23.450 2.309 -2.838 1.00 93.12 102 LEU A C 1
ATOM 831 O O . LEU A 1 102 ? 24.096 1.537 -3.559 1.00 93.12 102 LEU A O 1
ATOM 835 N N . SER A 1 103 ? 23.937 2.780 -1.688 1.00 91.94 103 SER A N 1
ATOM 836 C CA . SER A 1 103 ? 25.169 2.254 -1.095 1.00 91.94 103 SER A CA 1
ATOM 837 C C . SER A 1 103 ? 25.014 0.770 -0.736 1.00 91.94 103 SER A C 1
ATOM 839 O O . SER A 1 103 ? 23.914 0.280 -0.471 1.00 91.94 103 SER A O 1
ATOM 841 N N . ASN A 1 104 ? 26.131 0.042 -0.645 1.00 90.69 104 ASN A N 1
ATOM 842 C CA . ASN A 1 104 ? 26.114 -1.369 -0.239 1.00 90.69 104 ASN A CA 1
ATOM 843 C C . ASN A 1 104 ? 25.476 -1.580 1.143 1.00 90.69 104 ASN A C 1
ATOM 845 O O . ASN A 1 104 ? 24.852 -2.612 1.380 1.00 90.69 104 ASN A O 1
ATOM 849 N N . ARG A 1 105 ? 25.617 -0.605 2.052 1.00 90.19 105 ARG A N 1
ATOM 850 C CA . ARG A 1 105 ? 24.977 -0.641 3.371 1.00 90.19 105 ARG A CA 1
ATOM 851 C C . ARG A 1 105 ? 23.457 -0.542 3.249 1.00 90.19 105 ARG A C 1
ATOM 853 O O . ARG A 1 105 ? 22.772 -1.389 3.806 1.00 90.19 105 ARG A O 1
ATOM 860 N N . GLN A 1 106 ? 22.955 0.447 2.506 1.00 91.31 106 GLN A N 1
ATOM 861 C CA . GLN A 1 106 ? 21.514 0.629 2.293 1.00 91.31 106 GLN A CA 1
ATOM 862 C C . GLN A 1 106 ? 20.905 -0.601 1.621 1.00 91.31 106 GLN A C 1
ATOM 864 O O . GLN A 1 106 ? 19.942 -1.154 2.143 1.00 91.31 106 GLN A O 1
ATOM 869 N N . ARG A 1 107 ? 21.521 -1.093 0.536 1.00 89.94 107 ARG A N 1
ATOM 870 C CA . ARG A 1 107 ? 21.030 -2.261 -0.212 1.00 89.94 107 ARG A CA 1
ATOM 871 C C . ARG A 1 107 ? 20.844 -3.493 0.679 1.00 89.94 107 ARG A C 1
ATOM 873 O O . ARG A 1 107 ? 19.826 -4.158 0.570 1.00 89.94 107 ARG A O 1
ATOM 880 N N . ARG A 1 108 ? 21.783 -3.766 1.595 1.00 89.44 108 ARG A N 1
ATOM 881 C CA . ARG A 1 108 ? 21.689 -4.903 2.533 1.00 89.44 108 ARG A CA 1
ATOM 882 C C . ARG A 1 108 ? 20.577 -4.776 3.575 1.00 89.44 108 ARG A C 1
ATOM 884 O O . ARG A 1 108 ? 20.198 -5.786 4.147 1.00 89.44 108 ARG A O 1
ATOM 891 N N . SER A 1 109 ? 20.095 -3.564 3.844 1.00 89.50 109 SER A N 1
ATOM 892 C CA . SER A 1 109 ? 18.983 -3.343 4.779 1.00 89.50 109 SER A CA 1
ATOM 893 C C . SER A 1 109 ? 17.606 -3.368 4.113 1.00 89.50 109 SER A C 1
ATOM 895 O O . SER A 1 109 ? 16.601 -3.433 4.815 1.00 89.50 109 SER A O 1
ATOM 897 N N . ILE A 1 110 ? 17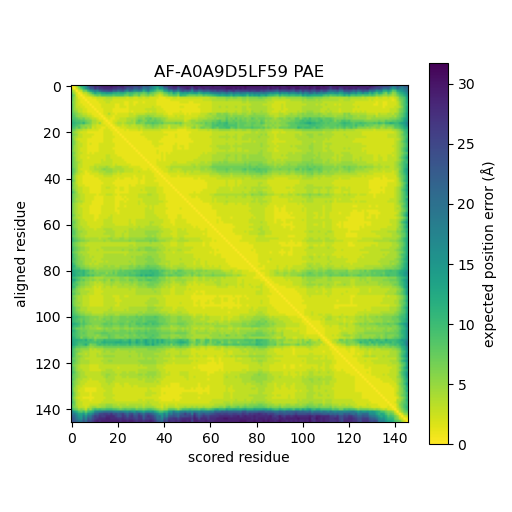.530 -3.318 2.777 1.00 90.62 110 ILE A N 1
ATOM 898 C CA . ILE A 1 110 ? 16.233 -3.307 2.094 1.00 90.62 110 ILE A CA 1
ATOM 899 C C . ILE A 1 110 ? 15.497 -4.624 2.337 1.00 90.62 110 ILE A C 1
ATOM 901 O O . ILE A 1 110 ? 16.048 -5.704 2.129 1.00 90.62 110 ILE A O 1
ATOM 905 N N . GLY A 1 111 ? 14.241 -4.525 2.772 1.00 76.56 111 GLY A N 1
ATOM 906 C CA . GLY A 1 111 ? 13.390 -5.677 3.073 1.00 76.56 111 GLY A CA 1
ATOM 907 C C . GLY A 1 111 ? 13.519 -6.213 4.503 1.00 76.56 111 GLY A C 1
ATOM 908 O O . GLY A 1 111 ? 12.688 -7.017 4.908 1.00 76.56 111 GLY A O 1
ATOM 909 N N . SER A 1 112 ? 14.469 -5.724 5.313 1.00 83.44 112 SER A N 1
ATOM 910 C CA . SER A 1 112 ? 14.540 -6.017 6.757 1.00 83.44 112 SER A CA 1
ATOM 911 C C . SER A 1 112 ? 13.785 -4.972 7.598 1.00 83.44 112 SER A C 1
ATOM 913 O O . SER A 1 112 ? 14.251 -4.569 8.661 1.00 83.44 112 SER A O 1
ATOM 915 N N . GLY A 1 113 ? 12.678 -4.445 7.066 1.00 81.88 113 GLY A N 1
ATOM 916 C CA . GLY A 1 113 ? 11.937 -3.304 7.623 1.00 81.88 113 GLY A CA 1
ATOM 917 C C . GLY A 1 113 ? 12.413 -1.932 7.130 1.00 81.88 113 GLY A C 1
ATOM 918 O O . GLY A 1 113 ? 11.670 -0.962 7.240 1.00 81.88 113 GLY A O 1
ATOM 919 N N . ASN A 1 114 ? 13.598 -1.833 6.516 1.00 90.06 114 ASN A N 1
ATOM 920 C CA . ASN A 1 114 ? 14.024 -0.599 5.859 1.00 90.06 114 ASN A CA 1
ATOM 921 C C . ASN A 1 114 ? 13.547 -0.572 4.400 1.00 90.06 114 ASN A C 1
ATOM 923 O O . ASN A 1 114 ? 13.914 -1.432 3.600 1.00 90.06 114 ASN A O 1
ATOM 927 N N . TRP A 1 115 ? 12.773 0.453 4.058 1.00 92.50 115 TRP A N 1
ATOM 928 C CA . TRP A 1 115 ? 12.289 0.733 2.703 1.00 92.50 115 TRP A CA 1
ATOM 929 C C . TRP A 1 115 ? 12.624 2.158 2.247 1.00 92.50 115 TRP A C 1
ATOM 931 O O . TRP A 1 115 ? 12.154 2.602 1.203 1.00 92.50 115 TRP A O 1
ATOM 941 N N . LEU A 1 116 ? 13.470 2.867 3.008 1.00 94.06 116 LEU A N 1
ATOM 942 C CA . LEU A 1 116 ? 13.890 4.244 2.732 1.00 94.06 116 LEU A CA 1
ATOM 943 C C . LEU A 1 116 ? 12.709 5.221 2.619 1.00 94.06 116 LEU A C 1
ATOM 945 O O . LEU A 1 116 ? 12.728 6.098 1.761 1.00 94.06 116 LEU A O 1
ATOM 949 N N . PHE A 1 117 ? 11.691 5.073 3.476 1.00 93.31 117 PHE A N 1
ATOM 950 C CA . PHE A 1 117 ? 10.474 5.899 3.450 1.00 93.31 117 PHE A CA 1
ATOM 951 C C . PHE A 1 117 ? 10.746 7.406 3.573 1.00 93.31 117 PHE A C 1
ATOM 953 O O . PHE A 1 117 ? 9.990 8.204 3.037 1.00 93.31 117 PHE A O 1
ATOM 960 N N . GLU A 1 118 ? 11.856 7.796 4.202 1.00 92.12 118 GLU A N 1
ATOM 961 C CA . GLU A 1 118 ? 12.287 9.195 4.333 1.00 92.12 118 GLU A CA 1
ATOM 962 C C . GLU A 1 118 ? 12.822 9.804 3.023 1.00 92.12 118 GLU A C 1
ATOM 964 O O . GLU A 1 118 ? 13.039 11.013 2.943 1.00 92.12 118 GLU A O 1
ATOM 969 N N . ASN A 1 119 ? 13.073 8.992 1.989 1.00 95.25 119 ASN A N 1
ATOM 970 C CA . ASN A 1 119 ? 13.576 9.492 0.718 1.00 95.25 119 ASN A CA 1
ATOM 971 C C . ASN A 1 119 ? 12.428 9.929 -0.205 1.00 95.25 119 ASN A C 1
ATOM 973 O O . ASN A 1 119 ? 11.795 9.105 -0.872 1.00 95.25 119 ASN A O 1
ATOM 977 N N . ASN A 1 120 ? 12.237 11.246 -0.301 1.00 96.19 120 ASN A N 1
ATOM 978 C CA . ASN A 1 120 ? 11.206 11.873 -1.130 1.00 96.19 120 ASN A CA 1
ATOM 979 C C . ASN A 1 120 ? 11.399 11.667 -2.639 1.00 96.19 120 ASN A C 1
ATOM 981 O O . ASN A 1 120 ? 10.444 11.836 -3.401 1.00 96.19 120 ASN A O 1
ATOM 985 N N . ASP A 1 121 ? 12.599 11.286 -3.086 1.00 96.12 121 ASP A N 1
ATOM 986 C CA . ASP A 1 121 ? 12.811 10.898 -4.479 1.00 96.12 121 ASP A CA 1
ATOM 987 C C . ASP A 1 121 ? 12.144 9.555 -4.771 1.00 96.12 121 ASP A C 1
ATOM 989 O O . ASP A 1 121 ? 11.750 9.326 -5.904 1.00 96.12 121 ASP A O 1
ATOM 993 N N . PHE A 1 122 ? 11.962 8.679 -3.773 1.00 96.31 122 PHE A N 1
ATOM 994 C CA . PHE A 1 122 ? 11.388 7.338 -3.951 1.00 96.31 122 PHE A CA 1
ATOM 995 C C . PHE A 1 122 ? 9.903 7.276 -3.585 1.00 96.31 122 PHE A C 1
ATOM 997 O O . PHE A 1 122 ? 9.139 6.588 -4.274 1.00 96.31 122 PHE A O 1
ATOM 1004 N N . TRP A 1 123 ? 9.500 8.020 -2.552 1.00 97.12 123 TRP A N 1
ATOM 1005 C CA . TRP A 1 123 ? 8.150 8.012 -1.991 1.00 97.12 123 TRP A CA 1
ATOM 1006 C C . TRP A 1 123 ? 7.593 9.432 -1.842 1.00 97.12 123 TRP A C 1
ATOM 1008 O O . TRP A 1 123 ? 8.218 10.299 -1.242 1.00 97.12 123 TRP A O 1
ATOM 1018 N N . ASN A 1 124 ? 6.390 9.680 -2.350 1.00 97.38 124 ASN A N 1
ATOM 1019 C CA . ASN A 1 124 ? 5.640 10.909 -2.131 1.00 97.38 124 ASN A CA 1
ATOM 1020 C C . ASN A 1 124 ? 4.769 10.787 -0.876 1.00 97.38 124 ASN A C 1
ATOM 1022 O O . ASN A 1 124 ? 3.570 10.513 -0.963 1.00 97.38 124 ASN A O 1
ATOM 1026 N N . LEU A 1 125 ? 5.347 11.050 0.297 1.00 95.31 125 LEU A N 1
ATOM 1027 C CA . LEU A 1 125 ? 4.578 11.054 1.548 1.00 95.31 125 LEU A CA 1
ATOM 1028 C C . LEU A 1 125 ? 3.563 12.214 1.643 1.00 95.31 125 LEU A C 1
ATOM 1030 O O . LEU A 1 125 ? 2.712 12.232 2.531 1.00 95.31 125 LEU A O 1
ATOM 1034 N N . ASN A 1 126 ? 3.597 13.160 0.700 1.00 94.94 126 ASN A N 1
ATOM 1035 C CA . ASN A 1 126 ? 2.612 14.234 0.553 1.00 94.94 126 ASN A CA 1
ATOM 1036 C C . ASN A 1 126 ? 1.501 13.894 -0.453 1.00 94.94 126 ASN A C 1
ATOM 1038 O O . ASN A 1 126 ? 0.708 14.766 -0.799 1.00 94.94 126 ASN A O 1
ATOM 1042 N N . SER A 1 127 ? 1.442 12.653 -0.944 1.00 95.69 127 SER A N 1
ATOM 1043 C CA . SER A 1 127 ? 0.371 12.213 -1.835 1.00 95.69 1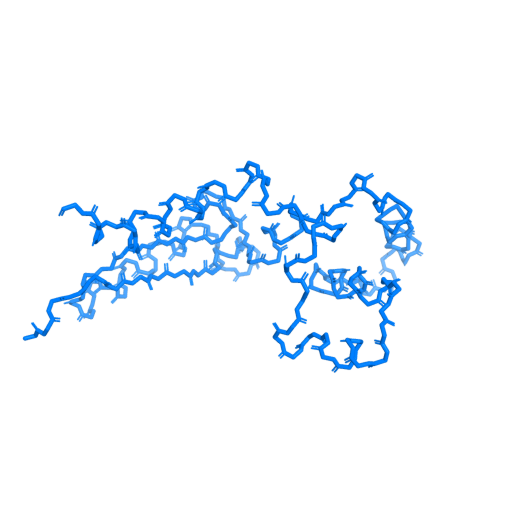27 SER A CA 1
ATOM 1044 C C . SER A 1 127 ? -0.999 12.358 -1.158 1.00 95.69 127 SER A C 1
ATOM 1046 O O . SER A 1 127 ? -1.141 11.912 -0.015 1.00 95.69 127 SER A O 1
ATOM 1048 N N . PRO A 1 128 ? -2.026 12.869 -1.868 1.00 95.50 128 PRO A N 1
ATOM 1049 C CA . PRO A 1 128 ? -3.405 12.862 -1.385 1.00 95.50 128 PRO A CA 1
ATOM 1050 C C . PRO A 1 128 ? -3.897 11.470 -0.967 1.00 95.50 128 PRO A C 1
ATOM 1052 O O . PRO A 1 128 ? -4.722 11.353 -0.069 1.00 95.50 128 PRO A O 1
ATOM 1055 N N . SER A 1 129 ? -3.348 10.404 -1.564 1.00 94.75 129 SER A N 1
ATOM 1056 C CA . SER A 1 129 ? -3.695 9.020 -1.213 1.00 94.75 129 SER A CA 1
ATOM 1057 C C . SER A 1 129 ? -3.317 8.626 0.220 1.00 94.75 129 SER A C 1
ATOM 1059 O O . SER A 1 129 ? -3.774 7.598 0.694 1.00 94.75 129 SER A O 1
ATOM 1061 N N . LEU A 1 130 ? -2.461 9.395 0.905 1.00 96.50 130 LEU A N 1
ATOM 1062 C CA . LEU A 1 130 ? -2.111 9.157 2.312 1.00 96.50 130 LEU A CA 1
ATOM 1063 C C . LEU A 1 130 ? -2.954 9.965 3.293 1.00 96.50 130 LEU A C 1
ATOM 1065 O O . LEU A 1 130 ? -2.825 9.759 4.499 1.00 96.50 130 LEU A O 1
ATOM 1069 N N . GLU A 1 131 ? -3.784 10.893 2.819 1.00 96.88 131 GLU A N 1
ATOM 1070 C CA . GLU A 1 131 ? -4.581 11.739 3.706 1.00 96.88 131 GLU A CA 1
ATOM 1071 C C . GLU A 1 131 ? -5.524 10.950 4.624 1.00 96.88 131 GLU A C 1
ATOM 1073 O O . GLU A 1 131 ? -5.611 11.331 5.794 1.00 96.88 131 GLU A O 1
ATOM 1078 N N . PRO A 1 132 ? -6.147 9.827 4.206 1.00 97.75 132 PRO A N 1
ATOM 1079 C CA . PRO A 1 132 ? -6.932 9.001 5.123 1.00 97.75 132 PRO A CA 1
ATOM 1080 C C . PRO A 1 132 ? -6.098 8.467 6.293 1.00 97.75 132 PRO A C 1
ATOM 1082 O O . PRO A 1 132 ? -6.463 8.658 7.454 1.00 97.75 132 PRO A O 1
ATOM 1085 N N . LEU A 1 133 ? -4.926 7.887 6.008 1.00 97.06 133 LEU A N 1
ATOM 1086 C CA . LEU A 1 133 ? -4.036 7.357 7.043 1.00 97.06 133 LEU A CA 1
ATOM 1087 C C . LEU A 1 133 ? -3.509 8.473 7.953 1.00 97.06 133 LEU A C 1
ATOM 1089 O O . LEU A 1 133 ? -3.519 8.335 9.174 1.00 97.06 133 LEU A O 1
ATOM 1093 N N . LYS A 1 134 ? -3.079 9.604 7.384 1.00 95.88 134 LYS A N 1
ATOM 1094 C CA . LYS A 1 134 ? -2.631 10.761 8.174 1.00 95.88 134 LYS A CA 1
ATOM 1095 C C . LYS A 1 134 ? -3.740 11.287 9.070 1.00 95.88 134 LYS A C 1
ATOM 1097 O O . LYS A 1 134 ? -3.479 11.589 10.228 1.00 95.88 134 LYS A O 1
ATOM 1102 N N . SER A 1 135 ? -4.962 11.386 8.555 1.00 96.31 135 SER A N 1
ATOM 1103 C CA . SER A 1 135 ? -6.122 11.844 9.318 1.00 96.31 135 SER A CA 1
ATOM 1104 C C . SER A 1 135 ? -6.431 10.890 10.469 1.00 96.31 135 SER A C 1
ATOM 1106 O O . SER A 1 135 ? -6.605 11.346 11.598 1.00 96.31 135 SER A O 1
ATOM 1108 N N . PHE A 1 136 ? -6.408 9.577 10.215 1.00 96.31 136 PHE A N 1
ATOM 1109 C CA . PHE A 1 136 ? -6.575 8.546 11.239 1.00 96.31 136 PHE A CA 1
ATOM 1110 C C . PHE A 1 136 ? -5.507 8.647 12.337 1.00 96.31 136 PHE A C 1
ATOM 1112 O O . PHE A 1 136 ? -5.836 8.683 13.523 1.00 96.31 136 PHE A O 1
ATOM 1119 N N . LEU A 1 137 ? -4.230 8.756 11.960 1.00 94.56 137 LEU A N 1
ATOM 1120 C CA . LEU A 1 137 ? -3.125 8.867 12.914 1.00 94.56 137 LEU A CA 1
ATOM 1121 C C . LEU A 1 137 ? -3.168 10.194 13.686 1.00 94.56 137 LEU A C 1
ATOM 1123 O O . LEU A 1 137 ? -3.035 10.195 14.905 1.00 94.56 137 LEU A O 1
ATOM 1127 N N . ASN A 1 138 ? -3.400 11.324 13.017 1.00 93.50 138 ASN A N 1
ATOM 1128 C CA . ASN A 1 138 ? -3.459 12.638 13.664 1.00 93.50 138 ASN A CA 1
ATOM 1129 C C . ASN A 1 138 ? -4.604 12.722 14.672 1.00 93.50 138 ASN A C 1
ATOM 1131 O O . ASN A 1 138 ? -4.407 13.224 15.778 1.00 93.50 138 ASN A O 1
ATOM 1135 N N . LYS A 1 139 ? -5.779 12.189 14.316 1.00 92.25 139 LYS A N 1
ATOM 1136 C CA . LYS A 1 139 ? -6.925 12.101 15.223 1.00 92.25 139 LYS A CA 1
ATOM 1137 C C . LYS A 1 139 ? -6.570 11.350 16.510 1.00 92.25 139 LYS A C 1
ATOM 1139 O O . LYS A 1 139 ? -6.998 11.771 17.575 1.00 92.25 139 LYS A O 1
ATOM 1144 N N . ASN A 1 140 ? -5.789 10.275 16.407 1.00 88.75 140 ASN A N 1
ATOM 1145 C CA . ASN A 1 140 ? -5.535 9.362 17.520 1.00 88.75 140 ASN A CA 1
ATOM 1146 C C . ASN A 1 140 ? -4.220 9.614 18.287 1.00 88.75 140 ASN A C 1
ATOM 1148 O O . ASN A 1 140 ? -4.090 9.149 19.413 1.00 88.75 140 ASN A O 1
ATOM 1152 N N . PHE A 1 141 ? -3.253 10.340 17.714 1.00 84.25 141 PHE A N 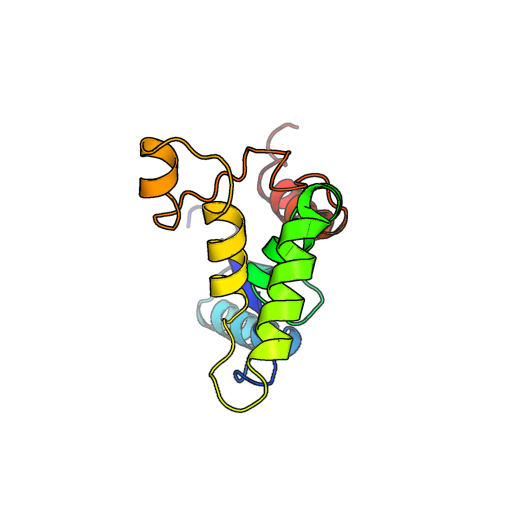1
ATOM 1153 C CA . PHE A 1 141 ? -1.942 10.592 18.338 1.00 84.25 141 PHE A CA 1
ATOM 1154 C C . PHE A 1 141 ? -1.641 12.067 18.620 1.00 84.25 141 PHE A C 1
ATOM 1156 O O . PHE A 1 141 ? -0.750 12.354 19.414 1.00 84.25 141 PHE A O 1
ATOM 1163 N N . MET A 1 142 ? -2.321 13.015 17.966 1.00 67.69 142 MET A N 1
ATOM 1164 C CA . MET A 1 142 ? -1.977 14.443 18.062 1.00 67.69 142 MET A CA 1
ATOM 1165 C C . MET A 1 142 ? -2.999 15.282 18.845 1.00 67.69 142 MET A C 1
ATOM 1167 O O . MET A 1 142 ? -2.910 16.508 18.830 1.00 67.69 142 MET A O 1
ATOM 1171 N N . GLN A 1 143 ? -3.936 14.648 19.561 1.00 56.38 143 GLN A N 1
ATOM 1172 C CA . GLN A 1 143 ? -4.911 15.346 20.414 1.00 56.38 143 GLN A CA 1
ATOM 1173 C C . GLN A 1 143 ? -4.382 15.758 21.806 1.00 56.38 143 GLN A C 1
ATOM 1175 O O . GLN A 1 143 ? -5.078 16.482 22.506 1.00 56.38 143 GLN A O 1
ATOM 1180 N N . ASP A 1 144 ? -3.140 15.423 22.176 1.00 48.25 144 ASP A N 1
ATOM 1181 C CA . ASP A 1 144 ? -2.565 15.734 23.504 1.00 48.25 144 ASP A CA 1
ATOM 1182 C C . ASP A 1 144 ? -1.817 17.088 23.603 1.00 48.25 144 ASP A C 1
ATOM 1184 O O . ASP A 1 144 ? -0.986 17.281 24.487 1.00 48.25 144 ASP A O 1
ATOM 1188 N N . ASN A 1 145 ? -2.094 18.058 22.723 1.00 42.28 145 ASN A N 1
ATOM 1189 C CA . ASN A 1 145 ? -1.509 19.411 22.800 1.00 42.28 145 ASN A CA 1
ATOM 1190 C C . ASN A 1 145 ? -2.566 20.530 22.856 1.00 42.28 145 ASN A C 1
ATOM 1192 O O . ASN A 1 145 ? -2.438 21.538 22.151 1.00 42.28 145 ASN A O 1
ATOM 1196 N N . GLN A 1 146 ? -3.599 20.383 23.691 1.00 36.09 146 GLN A N 1
ATOM 1197 C CA . GLN A 1 146 ? -4.480 21.501 24.051 1.00 36.09 146 GLN A CA 1
ATOM 1198 C C . GLN A 1 146 ? -4.900 21.483 25.518 1.00 36.09 146 GLN A C 1
ATOM 1200 O O . GLN A 1 146 ? -5.279 20.402 26.014 1.00 36.09 146 GLN A O 1
#

Secondary structure (DSSP, 8-state):
-----EEEEEE-B-GGGT--HHHHHHHHHHHHHHHT--EEEEEETTSSSSB-HHHHHHHSB-TTT-HHHHHHHHHHHHHHGGGSPPPPHHHHHHHHHHTS---HHHHHHBTTTB--TT-TTTB-TT-GGGHHHHHHHHHHHS-S--

pLDDT: mean 92.35, std 10.67, range [36.09, 98.5]

Solvent-accessible surface area (backbone atoms only — not comparable to full-atom values): 8629 Å² total; per-residue (Å²): 127,89,87,72,79,41,78,46,78,45,63,10,33,37,64,93,77,77,33,14,32,70,56,38,52,51,55,49,50,52,51,37,59,75,69,72,55,63,68,51,80,42,34,19,40,51,62,77,44,59,23,26,62,62,55,37,52,60,72,25,40,34,54,90,80,36,47,72,57,57,50,51,49,52,52,49,51,60,71,46,50,93,82,48,87,69,77,52,70,63,52,49,54,49,51,55,63,69,68,47,98,60,55,76,69,55,58,72,38,53,80,76,82,40,76,62,74,87,38,65,77,56,27,39,86,81,37,76,74,44,47,49,57,51,50,57,49,45,67,74,71,61,69,86,82,123

Nearest PDB structures (foldseek):
  8h4j-assembly4_F  TM=3.633E-01  e=8.408E+00  Klebsiella pneumoniae 30684/NJST258_2

Foldseek 3Di:
DPDAAAEAEEEQADVVVVGWLVRVVVVVVVVCVVVVGHYDYAYPPQSPTHGGVLVNQVLFFPCVLPVVLVVVLVVVQVVCPPVDDRDDSVRSLLCLQLVDPDDPVLNVCRPVPDSPCVDCSTGRPVDPSCVRVVVVCCVRPVPPPD